Protein AF-A0A7S3MA09-F1 (afdb_monomer_lite)

Sequence (108 aa):
GETEEFRQVFRSWVRRATELAGEKEAVGKGASTAAETIGRDGVHRLVRSLGISINPANKDVLDQRVSSLDEQGRQETARLDFCSFLRLMRWLLDSDFAGINDAAAKHA

Foldseek 3Di:
DVLVVLVVVLLVLLVVQVVVVDDDDPPDPDDDDDQSWHWLVSVVVVCVVLVADDDPVLSVVSLVLLCVLQPVNPRVGRIHGSVSVVVSVVCCCVVCRRVSVVSVVVVD

Structure (mmCIF, N/CA/C/O backbone):
data_AF-A0A7S3MA09-F1
#
_entry.id   AF-A0A7S3MA09-F1
#
loop_
_atom_site.group_PDB
_atom_site.id
_atom_site.type_symbol
_atom_site.label_atom_id
_atom_site.label_alt_id
_atom_site.label_comp_id
_atom_site.label_asym_id
_atom_site.label_entity_id
_atom_site.label_seq_id
_atom_site.pdbx_PDB_ins_code
_atom_site.Cartn_x
_atom_site.Cartn_y
_atom_site.Cartn_z
_atom_site.occupancy
_atom_site.B_iso_or_equiv
_atom_site.auth_seq_id
_atom_site.auth_comp_id
_atom_site.auth_asym_id
_atom_site.auth_atom_id
_atom_site.pdbx_PDB_model_num
ATOM 1 N N . GLY A 1 1 ? -8.602 16.976 -11.260 1.00 71.69 1 GLY A N 1
ATOM 2 C CA . GLY A 1 1 ? -9.541 15.855 -11.421 1.00 71.69 1 GLY A CA 1
ATOM 3 C C . GLY A 1 1 ? -9.008 14.731 -10.578 1.00 71.69 1 GLY A C 1
ATOM 4 O O . GLY A 1 1 ? -7.810 14.486 -10.658 1.00 71.69 1 GLY A O 1
ATOM 5 N N . GLU A 1 2 ? -9.860 14.094 -9.782 1.00 73.81 2 GLU A N 1
ATOM 6 C CA . GLU A 1 2 ? -9.460 13.220 -8.666 1.00 73.81 2 GLU A CA 1
ATOM 7 C C . GLU A 1 2 ? -8.419 12.162 -9.072 1.00 73.81 2 GLU A C 1
ATOM 9 O O . GLU A 1 2 ? -7.427 11.948 -8.382 1.00 73.81 2 GLU A O 1
ATOM 14 N N . THR A 1 3 ? -8.557 11.559 -10.258 1.00 77.00 3 THR A N 1
ATOM 15 C CA . THR A 1 3 ? -7.595 10.570 -10.774 1.00 77.00 3 THR A CA 1
ATOM 16 C C . THR A 1 3 ? -6.173 11.120 -10.947 1.00 77.00 3 THR A C 1
ATOM 18 O O . THR A 1 3 ? -5.209 10.392 -10.713 1.00 77.00 3 THR A O 1
ATOM 21 N N . GLU A 1 4 ? -6.010 12.382 -11.349 1.00 82.69 4 GLU A N 1
ATOM 22 C CA . GLU A 1 4 ? -4.687 13.010 -11.483 1.00 82.69 4 GLU A CA 1
ATOM 23 C C . GLU A 1 4 ? -4.065 13.287 -10.107 1.00 82.69 4 GLU A C 1
ATOM 25 O O . GLU A 1 4 ? -2.858 13.140 -9.934 1.00 82.69 4 GLU A O 1
ATOM 30 N N . GLU A 1 5 ? -4.879 13.603 -9.101 1.00 83.50 5 GLU A N 1
ATOM 31 C CA . GLU A 1 5 ? -4.411 13.809 -7.726 1.00 83.50 5 GLU A CA 1
ATOM 32 C C . GLU A 1 5 ? -3.877 12.497 -7.135 1.00 83.50 5 GLU A C 1
ATOM 34 O O . GLU A 1 5 ? -2.758 12.458 -6.619 1.00 83.50 5 GLU A O 1
ATOM 39 N N . PHE A 1 6 ? -4.586 11.380 -7.337 1.00 83.19 6 PHE A N 1
ATOM 40 C CA . PHE A 1 6 ? -4.079 10.052 -6.970 1.00 83.19 6 PHE A CA 1
ATOM 41 C C . PHE A 1 6 ? -2.791 9.685 -7.715 1.00 83.19 6 PHE A C 1
ATOM 43 O O . PHE A 1 6 ? -1.888 9.090 -7.123 1.00 83.19 6 PHE A O 1
ATOM 50 N N . ARG A 1 7 ? -2.663 10.059 -8.996 1.00 86.31 7 ARG A N 1
ATOM 51 C CA . ARG A 1 7 ? -1.413 9.863 -9.750 1.00 86.31 7 ARG A CA 1
ATOM 52 C C . ARG A 1 7 ? -0.269 10.670 -9.154 1.00 86.31 7 ARG A C 1
ATOM 54 O O . ARG A 1 7 ? 0.832 10.143 -9.033 1.00 86.31 7 ARG A O 1
ATOM 61 N N . GLN A 1 8 ? -0.501 11.918 -8.755 1.00 86.56 8 GLN A N 1
ATOM 62 C CA . GLN A 1 8 ? 0.529 12.733 -8.109 1.00 86.56 8 GLN A CA 1
ATOM 63 C C . GLN A 1 8 ? 0.973 12.147 -6.767 1.00 86.56 8 GLN A C 1
ATOM 65 O O . GLN A 1 8 ? 2.178 12.086 -6.502 1.00 86.56 8 GLN A O 1
ATOM 70 N N . VAL A 1 9 ? 0.033 11.662 -5.951 1.00 87.31 9 VAL A N 1
ATOM 71 C CA . VAL A 1 9 ? 0.347 10.960 -4.698 1.00 87.31 9 VAL A CA 1
ATOM 72 C C . VAL A 1 9 ? 1.184 9.714 -4.984 1.00 87.31 9 VAL A C 1
ATOM 74 O O . VAL A 1 9 ? 2.253 9.551 -4.396 1.00 87.31 9 VAL A O 1
ATOM 77 N N . PHE A 1 10 ? 0.760 8.880 -5.936 1.00 88.19 10 PHE A N 1
ATOM 78 C CA . PHE A 1 10 ? 1.494 7.681 -6.340 1.00 88.19 10 PHE A CA 1
ATOM 79 C C . PHE A 1 10 ? 2.921 8.005 -6.800 1.00 88.19 10 PHE A C 1
ATOM 81 O O . PHE A 1 10 ? 3.878 7.460 -6.254 1.00 88.19 10 PHE A O 1
ATOM 88 N N . ARG A 1 11 ? 3.091 8.954 -7.729 1.00 89.25 11 ARG A N 1
ATOM 89 C CA . ARG A 1 11 ? 4.415 9.382 -8.218 1.00 89.25 11 ARG A CA 1
ATOM 90 C C . ARG A 1 11 ? 5.300 9.924 -7.099 1.00 89.25 11 ARG A C 1
ATOM 92 O O . ARG A 1 11 ? 6.503 9.675 -7.087 1.00 89.25 11 ARG A O 1
ATOM 99 N N . SER A 1 12 ? 4.716 10.649 -6.145 1.00 87.75 12 SER A N 1
ATOM 100 C CA . SER A 1 12 ? 5.450 11.163 -4.983 1.00 87.75 12 SER A CA 1
ATOM 101 C C . SER A 1 12 ? 5.964 10.027 -4.101 1.00 87.75 12 SER A C 1
ATOM 103 O O . SER A 1 12 ? 7.090 10.091 -3.613 1.00 87.75 12 SER A O 1
ATOM 105 N N . TRP A 1 13 ? 5.174 8.965 -3.934 1.00 87.31 13 TRP A N 1
ATOM 106 C CA . TRP A 1 13 ? 5.588 7.770 -3.202 1.00 87.31 13 TRP A CA 1
ATOM 107 C C . TRP A 1 13 ? 6.620 6.928 -3.944 1.00 87.31 13 TRP A C 1
ATOM 109 O O . TRP A 1 13 ? 7.578 6.488 -3.314 1.00 87.31 13 TRP A O 1
ATOM 119 N N . VAL A 1 14 ? 6.474 6.752 -5.259 1.00 86.88 14 VAL A N 1
ATOM 120 C CA . VAL A 1 14 ? 7.487 6.095 -6.100 1.00 86.88 14 VAL A CA 1
ATOM 121 C C . VAL A 1 14 ? 8.820 6.829 -5.968 1.00 86.88 14 VAL A C 1
ATOM 123 O O . VAL A 1 14 ? 9.825 6.206 -5.636 1.00 86.88 14 VAL A O 1
ATOM 126 N N . ARG A 1 15 ? 8.817 8.162 -6.108 1.00 86.62 15 ARG A N 1
ATOM 127 C CA . ARG A 1 15 ? 10.021 8.989 -5.956 1.00 86.62 15 ARG A CA 1
ATOM 128 C C . ARG A 1 15 ? 10.659 8.826 -4.577 1.00 86.62 15 ARG A C 1
ATOM 130 O O . ARG A 1 15 ? 11.839 8.504 -4.499 1.00 86.62 15 ARG A O 1
ATOM 137 N N . ARG A 1 16 ? 9.871 8.958 -3.504 1.00 83.94 16 ARG A N 1
ATOM 138 C CA . ARG A 1 16 ? 10.364 8.783 -2.128 1.00 83.94 16 ARG A CA 1
ATOM 139 C C . ARG A 1 16 ? 10.945 7.392 -1.899 1.00 83.94 16 ARG A C 1
ATOM 141 O O . ARG A 1 16 ? 11.973 7.273 -1.245 1.00 83.94 16 ARG A O 1
ATOM 148 N N . ALA A 1 17 ? 10.301 6.347 -2.416 1.00 80.19 17 ALA A N 1
ATOM 149 C CA . ALA A 1 17 ? 10.796 4.980 -2.295 1.00 80.19 17 ALA A CA 1
ATOM 150 C C . ALA A 1 17 ? 12.148 4.808 -3.006 1.00 80.19 17 ALA A C 1
ATOM 152 O O . ALA A 1 17 ? 13.033 4.160 -2.457 1.00 80.19 17 ALA A O 1
ATOM 153 N N . THR A 1 18 ? 12.335 5.431 -4.175 1.00 76.56 18 THR A N 1
ATOM 154 C CA . THR A 1 18 ? 13.622 5.459 -4.886 1.00 76.56 18 THR A CA 1
ATOM 155 C C . THR A 1 18 ? 14.691 6.237 -4.114 1.00 76.56 18 THR A C 1
ATOM 157 O O . THR A 1 18 ? 15.807 5.748 -3.967 1.00 76.56 18 THR A O 1
ATOM 160 N N . GLU A 1 19 ? 14.357 7.415 -3.580 1.00 76.38 19 GLU A N 1
ATOM 161 C CA . GLU A 1 19 ? 15.282 8.251 -2.798 1.00 76.38 19 GLU A CA 1
ATOM 162 C C . GLU A 1 19 ? 15.737 7.550 -1.508 1.00 76.38 19 GLU A C 1
ATOM 164 O O . GLU A 1 19 ? 16.916 7.568 -1.170 1.00 76.38 19 GLU A O 1
ATOM 169 N N . LEU A 1 20 ? 14.813 6.883 -0.811 1.00 67.94 20 LEU A N 1
ATOM 170 C CA . LEU A 1 20 ? 15.077 6.157 0.435 1.00 67.94 20 LEU A CA 1
ATOM 171 C C . LEU A 1 20 ? 15.780 4.813 0.221 1.00 67.94 20 LEU A C 1
ATOM 173 O O . LEU A 1 20 ? 16.449 4.334 1.134 1.00 67.94 20 LEU A O 1
ATOM 177 N N . ALA A 1 21 ? 15.623 4.200 -0.954 1.00 67.56 21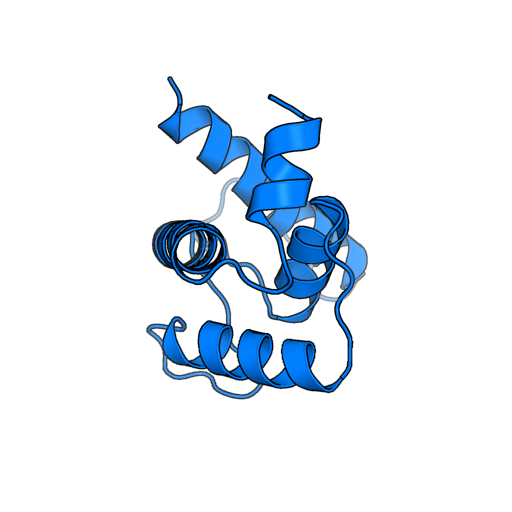 ALA A N 1
ATOM 178 C CA . ALA A 1 21 ? 16.388 3.018 -1.339 1.00 67.56 21 ALA A CA 1
ATOM 179 C C . ALA A 1 21 ? 17.862 3.345 -1.639 1.00 67.56 21 ALA A C 1
ATOM 181 O O . ALA A 1 21 ? 18.678 2.430 -1.596 1.00 67.56 21 ALA A O 1
ATOM 182 N N . GLY A 1 22 ? 18.187 4.625 -1.880 1.00 54.16 22 GLY A N 1
ATOM 183 C CA . GLY A 1 22 ? 19.537 5.188 -1.889 1.00 54.16 22 GLY A CA 1
ATOM 184 C C . GLY A 1 22 ? 20.463 4.680 -3.004 1.00 54.16 22 GLY A C 1
ATOM 185 O O . GLY A 1 22 ? 20.805 3.507 -3.082 1.00 54.16 22 GLY A O 1
ATOM 186 N N . GLU A 1 23 ? 20.967 5.599 -3.827 1.00 49.16 23 GLU A N 1
ATOM 187 C CA . GLU A 1 23 ? 22.360 5.568 -4.324 1.00 49.16 23 GLU A CA 1
ATOM 188 C C . GLU A 1 23 ? 22.883 4.366 -5.144 1.00 49.16 23 GLU A C 1
ATOM 190 O O . GLU A 1 23 ? 24.069 4.351 -5.468 1.00 49.16 23 GLU A O 1
ATOM 195 N N . LYS A 1 24 ? 22.060 3.403 -5.585 1.00 45.06 24 LYS A N 1
ATOM 196 C CA . LYS A 1 24 ? 22.525 2.345 -6.514 1.00 45.06 24 LYS A CA 1
ATOM 197 C C . LYS A 1 24 ? 21.957 2.363 -7.922 1.00 45.06 24 LYS A C 1
ATOM 199 O O . LYS A 1 24 ? 22.571 1.761 -8.795 1.00 45.06 24 LYS A O 1
ATOM 204 N N . GLU A 1 25 ? 20.887 3.102 -8.187 1.00 42.81 25 GLU A N 1
ATOM 205 C CA . GLU A 1 25 ? 20.430 3.324 -9.561 1.00 42.81 25 GLU A CA 1
ATOM 206 C C . GLU A 1 25 ? 20.121 4.804 -9.768 1.00 42.81 25 GLU A C 1
ATOM 208 O O . GLU A 1 25 ? 19.056 5.311 -9.421 1.00 42.81 25 GLU A O 1
ATOM 213 N N . ALA A 1 26 ? 21.106 5.516 -10.317 1.00 43.12 26 ALA A N 1
ATOM 214 C CA . ALA A 1 26 ? 20.934 6.861 -10.834 1.00 43.12 26 ALA A CA 1
ATOM 215 C C . ALA A 1 26 ? 19.919 6.834 -11.988 1.00 43.12 26 ALA A C 1
ATOM 217 O O . ALA A 1 26 ? 20.289 6.650 -13.145 1.00 43.12 26 ALA A O 1
ATOM 218 N N . VAL A 1 27 ? 18.635 7.041 -11.698 1.00 45.44 27 VAL A N 1
ATOM 219 C CA . VAL A 1 27 ? 17.680 7.428 -12.738 1.00 45.44 27 VAL A CA 1
ATOM 220 C C . VAL A 1 27 ? 17.756 8.939 -12.872 1.00 45.44 27 VAL A C 1
ATOM 222 O O . VAL A 1 27 ? 17.303 9.707 -12.022 1.00 45.44 27 VAL A O 1
ATOM 225 N N . GLY A 1 28 ? 18.426 9.340 -13.948 1.00 41.06 28 GLY A N 1
ATOM 226 C CA . GLY A 1 28 ? 18.590 10.716 -14.361 1.00 41.06 28 GLY A CA 1
ATOM 227 C C . GLY A 1 28 ? 17.269 11.477 -14.438 1.00 41.06 28 GLY A C 1
ATOM 228 O O . GLY A 1 28 ? 16.194 10.939 -14.699 1.00 41.06 28 GLY A O 1
ATOM 229 N N . LYS A 1 29 ? 17.401 12.789 -14.258 1.00 46.41 29 LYS A N 1
ATOM 230 C CA . LYS A 1 29 ? 16.460 13.815 -14.707 1.00 46.41 29 LYS A CA 1
ATOM 231 C C . LYS A 1 29 ? 16.149 13.590 -16.197 1.00 46.41 29 LYS A C 1
ATOM 233 O O . LYS A 1 29 ? 16.842 14.103 -17.067 1.00 46.41 29 LYS A O 1
ATOM 238 N N . GLY A 1 30 ? 15.132 12.795 -16.495 1.00 39.53 30 GLY A N 1
ATOM 239 C CA . GLY A 1 30 ? 14.721 12.519 -17.864 1.00 39.53 30 GLY A CA 1
ATOM 240 C C . GLY A 1 30 ? 13.638 11.460 -17.881 1.00 39.53 30 GLY A C 1
ATOM 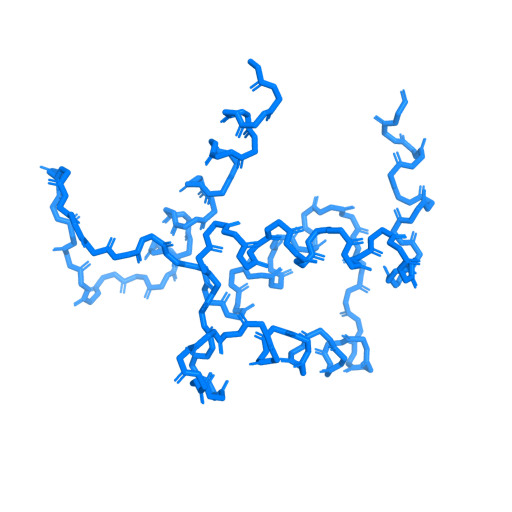241 O O . GLY A 1 30 ? 13.896 10.308 -17.548 1.00 39.53 30 GLY A O 1
ATOM 242 N N . ALA A 1 31 ? 12.426 11.867 -18.252 1.00 50.53 31 ALA A N 1
ATOM 243 C CA . ALA A 1 31 ? 11.295 10.987 -18.508 1.00 50.53 31 ALA A CA 1
ATOM 244 C C . ALA A 1 31 ? 11.739 9.739 -19.294 1.00 50.53 31 ALA A C 1
ATOM 246 O O . ALA A 1 31 ? 12.033 9.831 -20.480 1.00 50.53 31 ALA A O 1
ATOM 247 N N . SER A 1 32 ? 11.831 8.591 -18.622 1.00 41.25 32 SER A N 1
ATOM 248 C CA . SER A 1 32 ? 12.244 7.324 -19.228 1.00 41.25 32 SER A CA 1
ATOM 249 C C . SER A 1 32 ? 11.379 6.214 -18.648 1.00 41.25 32 SER A C 1
ATOM 251 O O . SER A 1 32 ? 11.566 5.829 -17.502 1.00 41.25 32 SER A O 1
ATOM 253 N N . THR A 1 33 ? 10.380 5.820 -19.439 1.00 45.47 33 THR A N 1
ATOM 254 C CA . THR A 1 33 ? 9.728 4.510 -19.691 1.00 45.47 33 THR A CA 1
ATOM 255 C C . THR A 1 33 ? 9.918 3.275 -18.783 1.00 45.47 33 THR A C 1
ATOM 257 O O . THR A 1 33 ? 9.365 2.228 -19.114 1.00 45.47 33 THR A O 1
ATOM 260 N N . ALA A 1 34 ? 10.641 3.316 -17.666 1.00 55.75 34 ALA A N 1
ATOM 261 C CA . ALA A 1 34 ? 10.584 2.267 -16.656 1.00 55.75 34 ALA A CA 1
ATOM 262 C C . ALA A 1 34 ? 9.235 2.372 -15.935 1.00 55.75 34 ALA A C 1
ATOM 264 O O . ALA A 1 34 ? 8.844 3.458 -15.506 1.00 55.75 34 ALA A O 1
ATOM 265 N N . ALA A 1 35 ? 8.506 1.259 -15.836 1.00 69.81 35 ALA A N 1
ATOM 266 C CA . ALA A 1 35 ? 7.205 1.231 -15.180 1.00 69.81 35 ALA A CA 1
ATOM 267 C C . ALA A 1 35 ? 7.328 1.787 -13.749 1.00 69.81 35 ALA A C 1
ATOM 269 O O . ALA A 1 35 ? 8.003 1.197 -12.899 1.00 69.81 35 ALA A O 1
ATOM 270 N N . GLU A 1 36 ? 6.700 2.941 -13.502 1.00 85.38 36 GLU A N 1
ATOM 271 C CA . GLU A 1 36 ? 6.643 3.566 -12.181 1.00 85.38 36 GLU A CA 1
ATOM 272 C C . GLU A 1 36 ? 5.962 2.582 -11.225 1.00 85.38 36 GLU A C 1
ATOM 274 O O . GLU A 1 36 ? 4.787 2.256 -11.396 1.00 85.38 36 GLU A O 1
ATOM 279 N N . THR A 1 37 ? 6.710 2.062 -10.252 1.00 89.75 37 THR A N 1
ATOM 280 C CA . THR A 1 37 ? 6.214 1.035 -9.332 1.00 89.75 37 THR A CA 1
ATOM 281 C C . THR A 1 37 ? 6.664 1.300 -7.902 1.00 89.75 37 THR A C 1
ATOM 283 O O . THR A 1 37 ? 7.746 1.837 -7.664 1.00 89.75 37 THR A O 1
ATOM 286 N N . ILE A 1 38 ? 5.834 0.903 -6.939 1.00 89.81 38 ILE A N 1
ATOM 287 C CA . ILE A 1 38 ? 6.120 0.990 -5.505 1.00 89.81 38 ILE A CA 1
ATOM 288 C C . ILE A 1 38 ? 6.351 -0.411 -4.933 1.00 89.81 38 ILE A C 1
ATOM 290 O O . ILE A 1 38 ? 5.534 -1.309 -5.120 1.00 89.81 38 ILE A O 1
ATOM 294 N N . GLY A 1 39 ? 7.477 -0.616 -4.250 1.00 90.75 39 GLY A N 1
ATOM 295 C CA . GLY A 1 39 ? 7.770 -1.875 -3.559 1.00 90.75 39 GLY A CA 1
ATOM 296 C C . GLY A 1 39 ? 7.077 -1.980 -2.196 1.00 90.75 39 GLY A C 1
ATOM 297 O O . GLY A 1 39 ? 6.572 -0.987 -1.669 1.00 90.75 39 GLY A O 1
ATOM 298 N N . ARG A 1 40 ? 7.117 -3.173 -1.589 1.00 90.44 40 ARG A N 1
ATOM 299 C CA . ARG A 1 40 ? 6.513 -3.460 -0.269 1.00 90.44 40 ARG A CA 1
ATOM 300 C C . ARG A 1 40 ? 6.863 -2.436 0.820 1.00 90.44 40 ARG A C 1
ATOM 302 O O . ARG A 1 40 ? 5.964 -1.945 1.494 1.00 90.44 40 ARG A O 1
ATOM 309 N N . ASP A 1 41 ? 8.135 -2.056 0.956 1.00 89.12 41 ASP A N 1
ATOM 310 C CA . ASP A 1 41 ? 8.556 -1.065 1.964 1.00 89.12 41 ASP A CA 1
ATOM 311 C C . ASP A 1 41 ? 7.892 0.306 1.741 1.00 89.12 41 ASP A C 1
ATOM 313 O O . ASP A 1 41 ? 7.386 0.929 2.675 1.00 89.12 41 ASP A O 1
ATOM 317 N N . GLY A 1 42 ? 7.802 0.739 0.479 1.00 89.75 42 GLY A N 1
ATOM 318 C CA . GLY A 1 42 ? 7.087 1.958 0.106 1.00 89.75 42 GLY A CA 1
ATOM 319 C C . GLY A 1 42 ? 5.601 1.881 0.459 1.00 89.75 42 GLY A C 1
ATOM 320 O O . GLY A 1 42 ? 5.052 2.839 1.001 1.00 89.75 42 GLY A O 1
ATOM 321 N N . VAL A 1 43 ? 4.967 0.725 0.234 1.00 91.44 43 VAL A N 1
ATOM 322 C CA . VAL A 1 43 ? 3.572 0.482 0.629 1.00 91.44 43 VAL A CA 1
ATOM 323 C C . VAL A 1 43 ? 3.399 0.553 2.148 1.00 91.44 43 VAL A C 1
ATOM 325 O O . VAL A 1 43 ? 2.457 1.184 2.621 1.00 91.44 43 VAL A O 1
ATOM 328 N N . HIS A 1 44 ? 4.306 -0.027 2.938 1.00 91.62 44 HIS A N 1
ATOM 329 C CA . HIS A 1 44 ? 4.216 0.026 4.406 1.00 91.62 44 HIS A CA 1
ATOM 330 C C . HIS A 1 44 ? 4.315 1.459 4.925 1.00 91.62 44 HIS A C 1
ATOM 332 O O . HIS A 1 44 ? 3.560 1.854 5.814 1.00 91.62 44 HIS A O 1
ATOM 338 N N . ARG A 1 45 ? 5.222 2.261 4.356 1.00 90.12 45 ARG A N 1
ATOM 339 C CA . ARG A 1 45 ? 5.343 3.687 4.695 1.00 90.12 45 ARG A CA 1
ATOM 340 C C . ARG A 1 45 ? 4.099 4.469 4.295 1.00 90.12 45 ARG A C 1
ATOM 342 O O . ARG A 1 45 ? 3.647 5.305 5.073 1.00 90.12 45 ARG A O 1
ATOM 349 N N . LEU A 1 46 ? 3.536 4.173 3.125 1.00 89.94 46 LEU A N 1
ATOM 350 C CA . LEU A 1 46 ? 2.296 4.781 2.660 1.00 89.94 46 LEU A CA 1
ATOM 351 C C . LEU A 1 46 ? 1.152 4.490 3.629 1.00 89.94 46 LEU A C 1
ATOM 353 O O . LEU A 1 46 ? 0.526 5.422 4.120 1.00 89.94 46 LEU A O 1
ATOM 357 N N . VAL A 1 47 ? 0.931 3.225 3.981 1.00 89.88 47 VAL A N 1
ATOM 358 C CA . VAL A 1 47 ? -0.127 2.821 4.919 1.00 89.88 47 VAL A CA 1
ATOM 359 C C . VAL A 1 47 ? 0.066 3.488 6.287 1.00 89.88 47 VAL A C 1
ATOM 361 O O . VAL A 1 47 ? -0.878 4.057 6.826 1.00 89.88 47 VAL A O 1
ATOM 364 N N . ARG A 1 48 ? 1.298 3.542 6.812 1.00 89.44 48 ARG A N 1
ATOM 365 C CA . ARG A 1 48 ? 1.591 4.278 8.059 1.00 89.44 48 ARG A CA 1
ATOM 366 C C . ARG A 1 48 ? 1.317 5.777 7.957 1.00 89.44 48 ARG A C 1
ATOM 368 O O . ARG A 1 48 ? 0.867 6.373 8.929 1.00 89.44 48 ARG A O 1
ATOM 375 N N . SER A 1 49 ? 1.571 6.390 6.800 1.00 87.12 49 SER A N 1
ATOM 376 C CA . SER A 1 49 ? 1.303 7.819 6.590 1.00 87.12 49 SER A CA 1
ATOM 377 C C . SER A 1 49 ? -0.186 8.170 6.623 1.00 87.12 49 SER A C 1
ATOM 379 O O . SER A 1 49 ? -0.525 9.315 6.898 1.00 87.12 49 SER A O 1
ATOM 381 N N . LEU A 1 50 ? -1.065 7.185 6.407 1.00 84.94 50 LEU A N 1
ATOM 382 C CA . LEU A 1 50 ? -2.516 7.319 6.557 1.00 84.94 50 LEU A CA 1
ATOM 383 C C . LEU A 1 50 ? -2.970 7.200 8.026 1.00 84.94 50 LEU A C 1
ATOM 385 O O . LEU A 1 50 ? -4.160 7.086 8.294 1.00 84.94 50 LEU A O 1
ATOM 389 N N . GLY A 1 51 ? -2.034 7.177 8.981 1.00 84.88 51 GLY A N 1
ATOM 390 C CA . GLY A 1 51 ? -2.325 7.035 10.411 1.00 84.88 51 GLY A CA 1
ATOM 391 C C . GLY A 1 51 ? -2.553 5.592 10.865 1.00 84.88 51 GLY A C 1
ATOM 392 O O . GLY A 1 51 ? -2.920 5.358 12.014 1.00 84.88 51 GLY A O 1
ATOM 393 N N . ILE A 1 52 ? -2.312 4.610 9.993 1.00 87.12 52 ILE A N 1
ATOM 394 C CA . ILE A 1 52 ? -2.575 3.201 10.285 1.00 87.12 52 ILE A CA 1
ATOM 395 C C . ILE A 1 52 ? -1.356 2.576 10.962 1.00 87.12 52 ILE A C 1
ATOM 397 O O . ILE A 1 52 ? -0.257 2.507 10.400 1.00 87.12 52 ILE A O 1
ATOM 401 N N . SER A 1 53 ? -1.555 2.056 12.170 1.00 86.81 53 SER A N 1
ATOM 402 C CA . SER A 1 53 ? -0.520 1.305 12.879 1.00 86.81 53 SER A CA 1
ATOM 403 C C . SER A 1 53 ? -0.427 -0.125 12.349 1.00 86.81 53 SER A C 1
ATOM 405 O O . SER A 1 53 ? -1.322 -0.946 12.545 1.00 86.81 53 SER A O 1
ATOM 407 N N . ILE A 1 54 ? 0.688 -0.446 11.692 1.00 88.56 54 ILE A N 1
ATOM 408 C CA . ILE A 1 54 ? 0.963 -1.798 11.193 1.00 88.56 54 ILE A CA 1
ATOM 409 C C . ILE A 1 54 ? 1.626 -2.620 12.304 1.00 88.56 54 ILE A C 1
ATOM 411 O O . ILE A 1 54 ? 2.798 -2.405 12.620 1.00 88.56 54 ILE A O 1
ATOM 415 N N . ASN A 1 55 ? 0.889 -3.577 12.868 1.00 89.94 55 ASN A N 1
ATOM 416 C CA . ASN A 1 55 ? 1.421 -4.603 13.769 1.00 89.94 55 ASN A CA 1
ATOM 417 C C . ASN A 1 55 ? 1.910 -5.840 12.971 1.00 89.94 55 ASN A C 1
ATOM 419 O O . ASN A 1 55 ? 1.645 -5.924 11.770 1.00 89.94 55 ASN A O 1
ATOM 423 N N . PRO A 1 56 ? 2.610 -6.811 13.591 1.00 89.00 56 PRO A N 1
ATOM 424 C CA . PRO A 1 56 ? 3.132 -7.981 12.876 1.00 89.00 56 PRO A CA 1
ATOM 425 C C . PRO A 1 56 ? 2.063 -8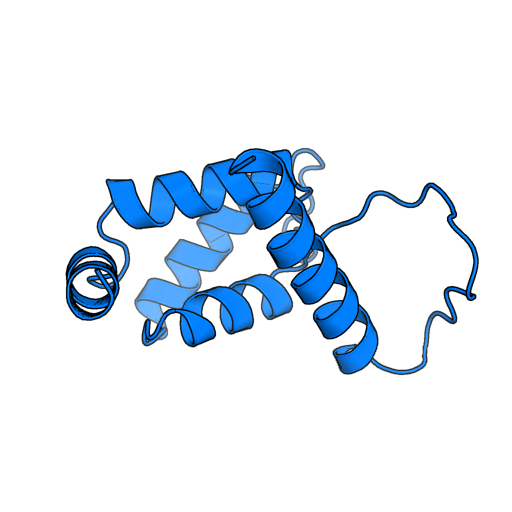.817 12.156 1.00 89.00 56 PRO A C 1
ATOM 427 O O 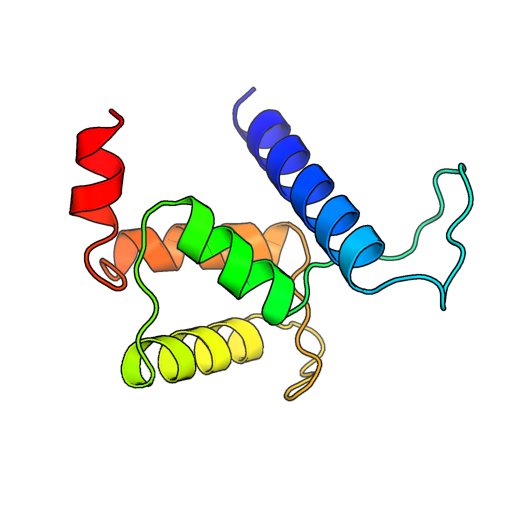. PRO A 1 56 ? 2.316 -9.283 11.050 1.00 89.00 56 PRO A O 1
ATOM 430 N N . ALA A 1 57 ? 0.869 -8.966 12.739 1.00 87.12 57 ALA A N 1
ATOM 431 C CA . ALA A 1 57 ? -0.223 -9.731 12.133 1.00 87.12 57 ALA A CA 1
ATOM 432 C C . ALA A 1 57 ? -0.767 -9.041 10.869 1.00 87.12 57 ALA A C 1
ATOM 434 O O . ALA A 1 57 ? -0.867 -9.649 9.808 1.00 87.12 57 ALA A O 1
ATOM 435 N N . ASN A 1 58 ? -1.036 -7.740 10.955 1.00 88.94 58 ASN A N 1
ATOM 436 C CA . ASN A 1 58 ? -1.544 -6.933 9.848 1.00 88.94 58 ASN A CA 1
ATOM 437 C C . ASN A 1 58 ? -0.474 -6.717 8.771 1.00 88.94 58 ASN A C 1
ATOM 439 O O . ASN A 1 58 ? -0.802 -6.583 7.595 1.00 88.94 58 ASN A O 1
ATOM 443 N N . LYS A 1 59 ? 0.810 -6.707 9.154 1.00 91.25 59 LYS A N 1
ATOM 444 C CA . LYS A 1 59 ? 1.931 -6.651 8.210 1.00 91.25 59 LYS A CA 1
ATOM 445 C C . LYS A 1 59 ? 1.904 -7.841 7.257 1.00 91.25 59 LYS A C 1
ATOM 447 O O . LYS A 1 59 ? 2.056 -7.637 6.059 1.00 91.25 59 LYS A O 1
ATOM 452 N N . ASP A 1 60 ? 1.710 -9.050 7.780 1.00 91.94 60 ASP A N 1
ATOM 453 C CA . ASP A 1 60 ? 1.694 -10.263 6.962 1.00 91.94 60 ASP A CA 1
ATOM 454 C C . ASP A 1 60 ? 0.523 -10.244 5.972 1.00 91.94 60 ASP A C 1
ATOM 456 O O . ASP A 1 60 ? 0.716 -10.426 4.772 1.00 91.94 60 ASP A O 1
ATOM 460 N N . VAL A 1 61 ? -0.670 -9.867 6.445 1.00 92.56 61 VAL A N 1
ATOM 461 C CA . VAL A 1 61 ? -1.859 -9.687 5.595 1.00 92.56 61 VAL A CA 1
ATOM 462 C C . VAL A 1 61 ? -1.606 -8.650 4.493 1.00 92.56 61 VAL A C 1
ATOM 464 O O . VAL A 1 61 ? -1.950 -8.878 3.331 1.00 92.56 61 VAL A O 1
ATOM 467 N N . LEU A 1 62 ? -0.972 -7.523 4.829 1.00 92.75 62 LEU A N 1
ATOM 468 C CA . LEU A 1 62 ? -0.620 -6.490 3.857 1.00 92.75 62 LEU A CA 1
ATOM 469 C C . LEU A 1 62 ? 0.405 -6.999 2.833 1.00 92.75 62 LEU A C 1
ATOM 471 O O . LEU A 1 62 ? 0.220 -6.787 1.638 1.00 92.75 62 LEU A O 1
ATOM 475 N N . ASP A 1 63 ? 1.454 -7.697 3.270 1.00 92.62 63 ASP A N 1
ATOM 476 C CA . ASP A 1 63 ? 2.484 -8.257 2.387 1.00 92.62 63 ASP A CA 1
ATOM 477 C C . ASP A 1 63 ? 1.913 -9.327 1.445 1.00 92.62 63 ASP A C 1
ATOM 479 O O . ASP A 1 63 ? 2.216 -9.327 0.245 1.00 92.62 63 ASP A O 1
ATOM 483 N N . GLN A 1 64 ? 1.036 -10.200 1.946 1.00 92.12 64 GLN A N 1
ATOM 484 C CA . GLN A 1 64 ? 0.304 -11.163 1.123 1.00 92.12 64 GLN A CA 1
ATOM 485 C C . GLN A 1 64 ? -0.558 -10.448 0.082 1.00 92.12 64 GLN A C 1
ATOM 487 O O . GLN A 1 64 ? -0.543 -10.812 -1.098 1.00 92.12 64 GLN A O 1
ATOM 492 N N . ARG A 1 65 ? -1.263 -9.382 0.482 1.00 93.81 65 ARG A N 1
ATOM 493 C CA . ARG A 1 65 ? -2.110 -8.624 -0.439 1.00 93.81 65 ARG A CA 1
ATOM 494 C C . ARG A 1 65 ? -1.304 -7.916 -1.522 1.00 93.81 65 ARG A C 1
ATOM 496 O O . ARG A 1 65 ? -1.686 -7.986 -2.686 1.00 93.81 65 ARG A O 1
ATOM 503 N N . VAL A 1 66 ? -0.183 -7.288 -1.167 1.00 92.75 66 VAL A N 1
ATOM 504 C CA . VAL A 1 66 ? 0.738 -6.661 -2.130 1.00 92.75 66 VAL A CA 1
ATOM 505 C C . VAL A 1 66 ? 1.266 -7.698 -3.122 1.00 92.75 66 VAL A C 1
ATOM 507 O O . VAL A 1 66 ? 1.299 -7.435 -4.318 1.00 92.75 66 VAL A O 1
ATOM 510 N N . SER A 1 67 ? 1.604 -8.899 -2.654 1.00 92.25 67 SER A N 1
ATOM 511 C CA . SER A 1 67 ? 2.078 -9.987 -3.523 1.00 92.25 67 SER A CA 1
ATOM 512 C C . SER A 1 67 ? 1.004 -10.479 -4.486 1.00 92.25 67 SER A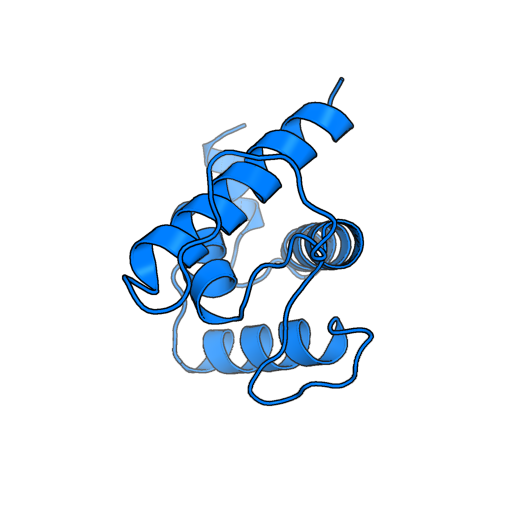 C 1
ATOM 514 O O . SER A 1 67 ? 1.286 -10.726 -5.650 1.00 92.25 67 SER A O 1
ATOM 516 N N . SER A 1 68 ? -0.242 -10.582 -4.019 1.00 92.38 68 SER A N 1
ATOM 517 C CA . SER A 1 68 ? -1.386 -10.964 -4.854 1.00 92.38 68 SER A CA 1
ATOM 518 C C . SER A 1 68 ? -1.745 -9.911 -5.908 1.00 92.38 68 SER A C 1
ATOM 520 O O . SER A 1 68 ? -2.463 -10.238 -6.852 1.00 92.38 68 SER A O 1
ATOM 522 N N . LEU A 1 69 ? -1.323 -8.659 -5.722 1.00 91.38 69 LEU A N 1
ATOM 523 C CA . LEU A 1 69 ? -1.572 -7.555 -6.649 1.00 91.38 69 LEU A CA 1
ATOM 524 C C . LEU A 1 69 ? -0.398 -7.309 -7.609 1.00 91.38 69 LEU A C 1
ATOM 526 O O . LEU A 1 69 ? -0.559 -6.532 -8.543 1.00 91.38 69 LEU A O 1
ATOM 530 N N . ASP A 1 70 ? 0.759 -7.947 -7.408 1.00 89.19 70 ASP A N 1
ATOM 531 C CA . ASP A 1 70 ? 1.869 -7.881 -8.360 1.00 89.19 70 ASP A CA 1
ATOM 532 C C . ASP A 1 70 ? 1.538 -8.731 -9.593 1.00 89.19 70 ASP A C 1
ATOM 534 O O . ASP A 1 70 ? 1.593 -9.960 -9.565 1.00 89.19 70 ASP A O 1
ATOM 538 N N . GLU A 1 71 ? 1.209 -8.069 -10.702 1.00 78.12 71 GLU A N 1
ATOM 539 C CA . GLU A 1 71 ? 0.832 -8.738 -11.956 1.00 78.12 71 GLU A CA 1
ATOM 540 C C . GLU A 1 71 ? 1.989 -9.545 -12.577 1.00 78.12 71 GLU A C 1
ATOM 542 O O . GLU A 1 71 ? 1.768 -10.377 -13.455 1.00 78.12 71 GLU A O 1
ATOM 547 N N . GLN A 1 72 ? 3.224 -9.330 -12.111 1.00 78.94 72 GLN A N 1
ATOM 548 C CA . GLN A 1 72 ? 4.414 -10.054 -12.561 1.00 78.94 72 GLN A CA 1
ATOM 549 C C . GLN A 1 72 ? 4.732 -11.291 -11.702 1.00 78.94 72 GLN A C 1
ATOM 551 O O . GLN A 1 72 ? 5.701 -11.992 -11.994 1.00 78.94 72 GLN A O 1
ATOM 556 N N . GLY A 1 73 ? 3.944 -11.580 -10.657 1.00 77.81 73 GLY A N 1
ATOM 557 C CA . GLY A 1 73 ? 4.138 -12.737 -9.777 1.00 77.81 73 GLY A CA 1
ATOM 558 C C . GLY A 1 73 ? 5.431 -12.700 -8.953 1.00 77.81 73 GLY A C 1
ATOM 559 O O . GLY A 1 73 ? 5.876 -13.731 -8.442 1.00 77.81 73 GLY A O 1
ATOM 560 N N . ARG A 1 74 ? 6.057 -11.529 -8.814 1.00 76.31 74 ARG A N 1
ATOM 561 C CA . ARG A 1 74 ? 7.262 -11.323 -8.010 1.00 76.31 74 ARG A CA 1
ATOM 562 C C . ARG A 1 74 ? 6.854 -11.388 -6.548 1.00 76.31 74 ARG A C 1
ATOM 564 O O . ARG A 1 74 ? 6.280 -10.443 -6.029 1.00 76.31 74 ARG A O 1
ATOM 571 N N . GLN A 1 75 ? 7.122 -12.503 -5.875 1.00 77.94 75 GLN A N 1
ATOM 572 C CA . GLN A 1 75 ? 6.722 -12.656 -4.476 1.00 77.94 75 GLN A CA 1
ATOM 573 C C . GLN A 1 75 ? 7.502 -11.692 -3.576 1.00 77.94 75 GLN A C 1
ATOM 575 O O . GLN A 1 75 ? 6.980 -10.670 -3.142 1.00 77.94 75 GLN A O 1
ATOM 580 N N . GLU A 1 76 ? 8.779 -11.972 -3.329 1.00 74.50 76 GLU A N 1
ATOM 581 C CA . GLU A 1 76 ? 9.596 -11.230 -2.359 1.00 74.50 76 GLU A CA 1
ATOM 582 C C . GLU A 1 76 ? 9.899 -9.790 -2.794 1.00 74.50 76 GLU A C 1
ATOM 584 O O . GLU A 1 76 ? 10.099 -8.908 -1.960 1.00 74.50 76 GLU A O 1
ATOM 589 N N . THR A 1 77 ? 9.878 -9.541 -4.104 1.00 83.38 77 THR A N 1
ATOM 590 C CA . THR A 1 77 ? 10.140 -8.237 -4.723 1.00 83.38 77 THR A CA 1
ATOM 591 C C . THR A 1 77 ? 8.892 -7.619 -5.350 1.00 83.38 77 THR A C 1
ATOM 593 O O . THR A 1 77 ? 9.024 -6.797 -6.256 1.00 83.38 77 THR A O 1
ATOM 596 N N . ALA A 1 78 ? 7.699 -7.993 -4.866 1.00 86.38 78 ALA A N 1
ATOM 597 C CA . ALA A 1 78 ? 6.414 -7.473 -5.334 1.00 86.38 78 ALA A CA 1
ATOM 598 C C . ALA A 1 78 ? 6.437 -5.947 -5.469 1.00 86.38 78 ALA A C 1
ATOM 600 O O . ALA A 1 78 ? 6.816 -5.231 -4.528 1.00 86.38 78 ALA A O 1
ATOM 601 N N . ARG A 1 79 ? 6.019 -5.451 -6.637 1.00 89.00 79 ARG A N 1
ATOM 602 C CA . ARG A 1 79 ? 5.895 -4.020 -6.905 1.00 89.00 79 ARG A CA 1
ATOM 603 C C . ARG A 1 79 ? 4.553 -3.703 -7.538 1.00 89.00 79 ARG A C 1
ATOM 605 O O . ARG A 1 79 ? 4.139 -4.346 -8.493 1.00 89.00 79 ARG A O 1
ATOM 612 N N . LEU A 1 80 ? 3.915 -2.650 -7.049 1.00 90.94 80 LEU A N 1
ATOM 613 C CA . LEU A 1 80 ? 2.623 -2.209 -7.553 1.00 90.94 80 LEU A CA 1
ATOM 614 C C . LEU A 1 80 ? 2.816 -1.058 -8.533 1.00 90.94 80 LEU A C 1
ATOM 616 O O . LEU A 1 80 ? 3.422 -0.044 -8.189 1.00 90.94 80 LEU A O 1
ATOM 620 N N . ASP A 1 81 ? 2.292 -1.204 -9.742 1.00 91.19 81 ASP A N 1
ATOM 621 C CA . ASP A 1 81 ? 2.030 -0.082 -10.641 1.00 91.19 81 ASP A CA 1
ATOM 622 C C . ASP A 1 81 ? 0.840 0.759 -10.132 1.00 91.19 81 ASP A C 1
ATOM 624 O O . ASP A 1 81 ? 0.229 0.465 -9.099 1.00 91.19 81 ASP A O 1
ATOM 628 N N . PHE A 1 82 ? 0.485 1.813 -10.865 1.00 89.62 82 PHE A N 1
ATOM 629 C CA . PHE A 1 82 ? -0.610 2.703 -10.483 1.00 89.62 82 PHE A CA 1
ATOM 630 C C . PHE A 1 82 ? -1.976 1.996 -10.365 1.00 89.62 82 PHE A C 1
ATOM 632 O O . PHE A 1 82 ? -2.724 2.262 -9.425 1.00 89.62 82 PHE A O 1
ATOM 639 N N . CYS A 1 83 ? -2.318 1.087 -11.280 1.00 91.25 83 CYS A N 1
ATOM 640 C CA . CYS A 1 83 ? -3.587 0.355 -11.243 1.00 91.25 83 CYS A CA 1
ATOM 641 C C . CYS A 1 83 ? -3.637 -0.582 -10.032 1.00 91.25 83 CYS A C 1
ATOM 643 O O . CYS A 1 83 ? -4.635 -0.624 -9.306 1.00 91.25 83 CYS A O 1
ATOM 645 N N . SER A 1 84 ? -2.542 -1.292 -9.781 1.00 92.38 84 SER A N 1
ATOM 646 C CA . SER A 1 84 ? -2.388 -2.183 -8.631 1.00 92.38 84 SER A CA 1
ATOM 647 C C . SER A 1 84 ? -2.402 -1.411 -7.302 1.00 92.38 84 SER A C 1
ATOM 649 O O . SER A 1 84 ? -3.016 -1.853 -6.329 1.00 92.38 84 SER A O 1
ATOM 651 N N . PHE A 1 85 ? -1.842 -0.199 -7.278 1.00 91.75 85 PHE A N 1
ATOM 652 C CA . PHE A 1 85 ? -1.959 0.742 -6.162 1.00 91.75 85 PHE A CA 1
ATOM 653 C C . PHE A 1 85 ? -3.415 1.155 -5.890 1.00 91.75 85 PHE A C 1
ATOM 655 O O . PHE A 1 85 ? -3.853 1.122 -4.741 1.00 91.75 85 PHE A O 1
ATOM 662 N N . LEU A 1 86 ? -4.204 1.481 -6.920 1.00 92.25 86 LEU A N 1
ATOM 663 C CA . LEU A 1 86 ? -5.624 1.813 -6.734 1.00 92.25 86 LEU A CA 1
ATOM 664 C C . LEU A 1 86 ? -6.426 0.626 -6.187 1.00 92.25 86 LEU A C 1
ATOM 666 O O . LEU A 1 86 ? -7.278 0.799 -5.313 1.00 92.25 86 LEU A O 1
ATOM 670 N N . ARG A 1 87 ? -6.135 -0.591 -6.664 1.00 93.69 87 ARG A N 1
ATOM 671 C CA . ARG A 1 87 ? -6.742 -1.823 -6.134 1.00 93.69 87 ARG A CA 1
ATOM 672 C C . ARG A 1 87 ? -6.403 -2.025 -4.657 1.00 93.69 87 ARG A C 1
ATOM 674 O O . ARG A 1 87 ? -7.283 -2.417 -3.893 1.00 93.69 87 ARG A O 1
ATOM 681 N N . LEU A 1 88 ? -5.168 -1.723 -4.251 1.00 93.19 88 LEU A N 1
ATOM 682 C CA . LEU A 1 88 ? -4.762 -1.761 -2.847 1.00 93.19 88 LEU A CA 1
ATOM 683 C C . LEU A 1 88 ? -5.538 -0.732 -2.014 1.00 93.19 88 LEU A C 1
ATOM 685 O O . LEU A 1 88 ? -6.104 -1.100 -0.990 1.00 93.19 88 LEU A O 1
ATOM 689 N N . MET A 1 89 ? -5.610 0.526 -2.459 1.00 90.56 89 MET A N 1
ATOM 690 C CA . MET A 1 89 ? -6.328 1.588 -1.739 1.00 90.56 89 MET A CA 1
ATOM 691 C C . MET A 1 89 ? -7.810 1.260 -1.553 1.00 90.56 89 MET A C 1
ATOM 693 O O . MET A 1 89 ? -8.347 1.424 -0.460 1.00 90.56 89 MET A O 1
ATOM 697 N N . ARG A 1 90 ? -8.461 0.730 -2.594 1.00 91.19 90 ARG A N 1
ATOM 698 C CA . ARG A 1 90 ? -9.846 0.261 -2.494 1.00 91.19 90 ARG A CA 1
ATOM 699 C C . ARG A 1 90 ? -9.988 -0.876 -1.486 1.00 91.19 90 ARG A C 1
ATOM 701 O O . ARG A 1 90 ? -10.925 -0.865 -0.700 1.00 91.19 90 ARG A O 1
ATOM 708 N N . TRP A 1 91 ? -9.071 -1.841 -1.511 1.00 93.19 91 TRP A N 1
ATOM 709 C CA . TRP A 1 91 ? -9.103 -2.968 -0.583 1.00 93.19 91 TRP A CA 1
ATOM 710 C C . TRP A 1 91 ? -8.923 -2.532 0.875 1.00 93.19 91 TRP A C 1
ATOM 712 O O . TRP A 1 91 ? -9.634 -3.042 1.733 1.00 93.19 91 TRP A O 1
ATOM 722 N N . LEU A 1 92 ? -8.027 -1.575 1.151 1.00 90.25 92 LEU A N 1
ATOM 723 C CA . LEU A 1 92 ? -7.832 -1.049 2.505 1.00 90.25 92 LEU A CA 1
ATOM 724 C C . LEU A 1 92 ? -9.156 -0.537 3.088 1.00 90.25 92 LEU A C 1
ATOM 726 O O . LEU A 1 92 ? -9.520 -0.936 4.189 1.00 90.25 92 LEU A O 1
ATOM 730 N N . LEU A 1 93 ? -9.885 0.282 2.325 1.00 88.25 93 LEU A N 1
ATOM 731 C CA . LEU A 1 93 ? -11.171 0.856 2.737 1.00 88.25 93 LEU A CA 1
ATOM 732 C C . LEU A 1 93 ? -12.274 -0.205 2.871 1.00 88.25 93 LEU A C 1
ATOM 734 O O . LEU A 1 93 ? -12.994 -0.238 3.865 1.00 88.25 93 LEU A O 1
ATOM 738 N N . ASP A 1 94 ? -12.387 -1.092 1.880 1.00 89.62 94 ASP A N 1
ATOM 739 C CA . ASP A 1 94 ? -13.437 -2.116 1.812 1.00 89.62 94 ASP A CA 1
ATOM 740 C C . ASP A 1 94 ? -13.323 -3.150 2.942 1.00 89.62 94 ASP A C 1
ATOM 742 O O . ASP A 1 94 ? -14.321 -3.563 3.523 1.00 89.62 94 ASP A O 1
ATOM 746 N N . SER A 1 95 ? -12.093 -3.532 3.296 1.00 85.62 95 SER A N 1
ATOM 747 C CA . SER A 1 95 ? -11.823 -4.500 4.366 1.00 85.62 95 SER A CA 1
ATOM 748 C C . SER A 1 95 ? -11.685 -3.870 5.754 1.00 85.62 95 SER A C 1
ATOM 750 O O . SER A 1 95 ? -11.362 -4.590 6.696 1.00 85.62 95 SER A O 1
ATOM 752 N N . ASP A 1 96 ? -11.863 -2.548 5.879 1.00 84.88 96 ASP A N 1
ATOM 753 C CA . ASP A 1 96 ? -11.546 -1.776 7.088 1.00 84.88 96 ASP A CA 1
ATOM 754 C C . ASP A 1 96 ? -10.169 -2.148 7.672 1.00 84.88 96 ASP A C 1
ATOM 756 O O . ASP A 1 96 ? -9.999 -2.430 8.862 1.00 84.88 96 ASP A O 1
AT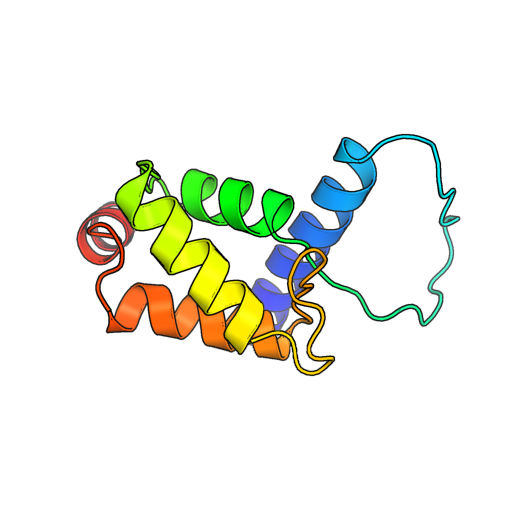OM 760 N N . PHE A 1 97 ? -9.159 -2.227 6.801 1.00 87.31 97 PHE A N 1
ATOM 761 C CA . PHE A 1 97 ? -7.859 -2.763 7.182 1.00 87.31 97 PHE A CA 1
ATOM 762 C C . PHE A 1 97 ? -7.266 -1.968 8.348 1.00 87.31 97 PHE A C 1
ATOM 764 O O . PHE A 1 97 ? -6.961 -0.782 8.221 1.00 87.31 97 PHE A O 1
ATOM 771 N N . ALA A 1 98 ? -7.079 -2.650 9.480 1.00 83.56 98 ALA A N 1
ATOM 772 C CA . ALA A 1 98 ? -6.567 -2.067 10.716 1.00 83.56 98 ALA A CA 1
ATOM 773 C C . ALA A 1 98 ? -7.341 -0.813 11.187 1.00 83.56 98 ALA A C 1
ATOM 775 O O . ALA A 1 98 ? -6.741 0.089 11.773 1.00 83.56 98 ALA A O 1
ATOM 776 N N . GLY A 1 99 ? -8.658 -0.764 10.946 1.00 80.19 99 GLY A N 1
ATOM 777 C CA . GLY A 1 99 ? -9.523 0.342 11.366 1.00 80.19 99 GLY A CA 1
ATOM 778 C C . GLY A 1 99 ? -9.340 1.615 10.539 1.00 80.19 99 GLY A C 1
ATOM 779 O O . GLY A 1 99 ? -9.555 2.718 11.045 1.00 80.19 99 GLY A O 1
ATOM 780 N N . ILE A 1 100 ? -8.890 1.494 9.284 1.00 81.56 100 ILE A N 1
ATOM 781 C CA . ILE A 1 100 ? -8.647 2.646 8.407 1.00 81.56 100 ILE A CA 1
ATOM 782 C C . ILE A 1 100 ? -9.882 3.532 8.236 1.00 81.56 100 ILE A C 1
ATOM 784 O O . ILE A 1 100 ? -9.715 4.734 8.052 1.00 81.56 100 ILE A O 1
ATOM 788 N N . ASN A 1 101 ? -11.105 3.002 8.326 1.00 80.56 101 ASN A N 1
ATOM 789 C CA . ASN A 1 101 ? -12.298 3.829 8.158 1.00 80.56 101 ASN A CA 1
ATOM 790 C C . ASN A 1 101 ? -12.460 4.834 9.308 1.00 80.56 101 ASN A C 1
ATOM 792 O O . ASN A 1 101 ? -12.898 5.958 9.073 1.00 80.56 101 ASN A O 1
ATOM 796 N N . ASP A 1 102 ? -12.017 4.489 10.521 1.00 79.00 102 ASP A N 1
ATOM 797 C CA . ASP A 1 102 ? -11.961 5.424 11.653 1.00 79.00 102 ASP A CA 1
ATOM 798 C C . ASP A 1 102 ? -10.875 6.495 11.449 1.00 79.00 102 ASP A C 1
ATOM 800 O O . ASP A 1 102 ? -11.092 7.678 11.722 1.00 79.00 102 ASP A O 1
ATOM 804 N N . ALA A 1 103 ? -9.719 6.106 10.899 1.00 75.69 103 ALA A N 1
ATOM 805 C CA . ALA A 1 103 ? -8.653 7.046 10.552 1.00 75.69 103 ALA A CA 1
ATOM 806 C C . ALA A 1 103 ? -9.076 8.009 9.427 1.00 75.69 103 ALA A C 1
ATOM 808 O O . ALA A 1 103 ? -8.820 9.208 9.512 1.00 75.69 103 ALA A O 1
ATOM 809 N N . ALA A 1 104 ? -9.765 7.505 8.402 1.00 73.75 104 ALA A N 1
ATOM 810 C CA . ALA A 1 104 ? -10.274 8.301 7.291 1.00 73.75 104 ALA A CA 1
ATOM 811 C C . ALA A 1 104 ? -11.381 9.268 7.741 1.00 73.75 104 ALA A C 1
ATOM 813 O O . ALA A 1 104 ? -11.373 10.429 7.340 1.00 73.75 104 ALA A O 1
ATOM 814 N N . ALA A 1 105 ? -12.283 8.826 8.625 1.00 72.12 105 ALA A N 1
ATOM 815 C CA . ALA A 1 105 ? -13.360 9.658 9.162 1.00 72.12 105 ALA A CA 1
ATOM 816 C C . ALA A 1 105 ? -12.855 10.838 10.013 1.00 72.12 105 ALA A C 1
ATOM 818 O O . ALA A 1 105 ? -13.509 11.872 10.069 1.00 72.12 105 ALA A O 1
ATOM 819 N N . LYS A 1 106 ? -11.683 10.720 10.649 1.00 63.62 106 LYS A N 1
ATOM 820 C CA . LYS A 1 106 ? -11.058 11.810 11.426 1.00 63.62 106 LYS A CA 1
ATOM 821 C C . LYS A 1 106 ? -10.473 12.936 10.568 1.00 63.62 106 LYS A C 1
ATOM 823 O O . LYS A 1 106 ? -10.116 13.981 11.109 1.00 63.62 106 LYS A O 1
ATOM 828 N N . HIS A 1 107 ? -10.351 12.718 9.262 1.00 55.62 107 HIS A N 1
ATOM 829 C CA . HIS A 1 107 ? -9.782 13.669 8.307 1.00 55.62 107 HIS A CA 1
ATOM 830 C C . HIS A 1 107 ? -10.771 14.094 7.204 1.00 55.62 107 HIS A C 1
ATOM 832 O O . HIS A 1 107 ? -10.357 14.799 6.283 1.00 55.62 107 HIS A O 1
ATOM 838 N N . ALA A 1 108 ? -12.038 13.672 7.298 1.00 49.34 108 ALA A N 1
ATOM 839 C CA . ALA A 1 108 ? -13.144 14.093 6.434 1.00 49.34 108 ALA A CA 1
ATOM 840 C C . ALA A 1 108 ? -13.874 15.309 7.025 1.00 49.34 108 ALA A C 1
ATOM 842 O O . ALA A 1 108 ? -14.285 16.178 6.226 1.00 49.34 108 ALA A O 1
#

pLDDT: mean 80.29, std 14.93, range [39.53, 93.81]

Organism: NCBI:txid89044

Secondary structure (DSSP, 8-state):
-HHHHHHHHHHHHHHHHHHHH-SS----SS---S---EEHHHHHHHHHHTT----HHHHHHHHHHHHHH-TT--STT-EE-HHHHHHHHHHHHHTTGGGHHHHHHTT-

Radius of gyration: 14.25 Å; chains: 1; bounding box: 36×29×34 Å